Protein AF-A0A937TUW9-F1 (afdb_monomer)

Solvent-accessible surface area (backbone atoms only — not comparable to full-atom values): 5826 Å² total; per-residue (Å²): 138,79,84,67,70,70,59,61,65,68,64,51,53,62,56,55,51,49,53,50,51,52,55,60,58,60,66,71,72,75,68,81,80,82,78,76,67,50,76,52,67,47,97,88,66,53,75,47,74,51,58,94,62,93,85,56,102,71,86,90,86,84,88,84,70,100,71,45,71,88,73,48,50,93,94,53,73,70,62,63,74,75,108

Nearest PDB structures (foldseek):
  9gc3-assembly1_A  TM=3.787E-01  e=5.230E+00  Saccharomyces cerevisiae
  9fia-assembly1_BT  TM=2.526E-01  e=7.296E+00  Toxoplasma gondii

Mean predicted aligned error: 12.19 Å

Foldseek 3Di:
DDPPVV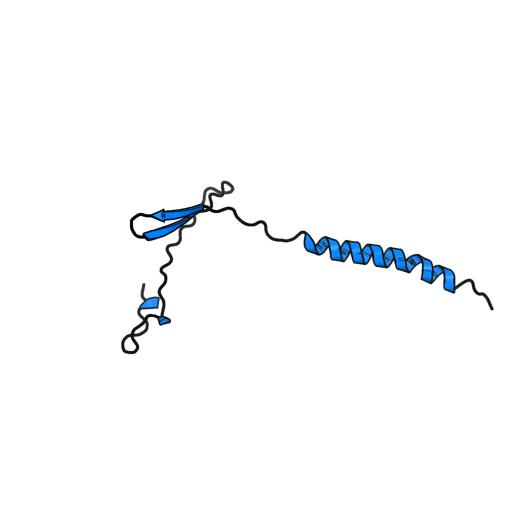PVVVVCVVVVVVVVVVVVVVVPPPDPDDQDWDWDADPVRDIDIDGDDPPDPDDDDDDDDPDAQVPDDPVDGDPRVPD

Secondary structure (DSSP, 8-state):
--TTTHHHHHHHHHHHHHHHHHHHHHGGG-PPPPPP-EEEE-TTS-EEEE---TTSS--------S--GGGSBTTB-SGGG--

pLDDT: mean 83.45, std 15.28, range [49.09, 98.56]

Radius of gyration: 29.56 Å; Cα contacts (8 Å, |Δi|>4): 33; chains: 1; bounding box: 84×57×42 Å

Sequence (83 aa):
MSLRSLRTCRRTLPAAFVLLAVFVAGQALAAPAAIPFTQETLENGLRVIYAPLHQAPVVHVRVLYHVGSRDERPDRQGFAHMF

Structure (mmCIF, N/CA/C/O backbone):
data_AF-A0A937TUW9-F1
#
_entry.id   AF-A0A937TUW9-F1
#
loop_
_atom_site.group_PDB
_atom_site.id
_atom_site.type_symbol
_atom_site.label_atom_id
_atom_site.label_alt_id
_atom_site.label_comp_id
_atom_site.label_asym_id
_atom_site.label_entity_id
_atom_site.label_seq_id
_atom_site.pdbx_PDB_ins_code
_atom_site.Cartn_x
_atom_site.Cartn_y
_atom_site.Cartn_z
_atom_site.occupancy
_atom_site.B_iso_or_equiv
_atom_site.auth_seq_id
_atom_site.auth_comp_id
_atom_site.auth_asym_id
_atom_site.auth_atom_id
_atom_site.pdbx_PDB_model_num
ATOM 1 N N . MET A 1 1 ? 61.251 -41.050 22.682 1.00 49.09 1 MET A N 1
ATOM 2 C CA . MET A 1 1 ? 60.178 -40.105 23.065 1.00 49.09 1 MET A CA 1
ATOM 3 C C . MET A 1 1 ? 60.255 -38.890 22.133 1.00 49.09 1 MET A C 1
ATOM 5 O O . MET A 1 1 ? 61.069 -38.004 22.343 1.00 49.09 1 MET A O 1
ATOM 9 N N . SER A 1 2 ? 59.551 -38.934 20.993 1.00 51.22 2 SER A N 1
ATOM 10 C CA . SER A 1 2 ? 59.778 -38.028 19.850 1.00 51.22 2 SER A CA 1
ATOM 11 C C . SER A 1 2 ? 58.796 -36.852 19.853 1.00 51.22 2 SER A C 1
ATOM 13 O O . SER A 1 2 ? 57.625 -37.000 19.515 1.00 51.22 2 SER A O 1
ATOM 15 N N . LEU A 1 3 ? 59.295 -35.661 20.188 1.00 50.69 3 LEU A N 1
ATOM 16 C CA . LEU A 1 3 ? 58.576 -34.374 20.233 1.00 5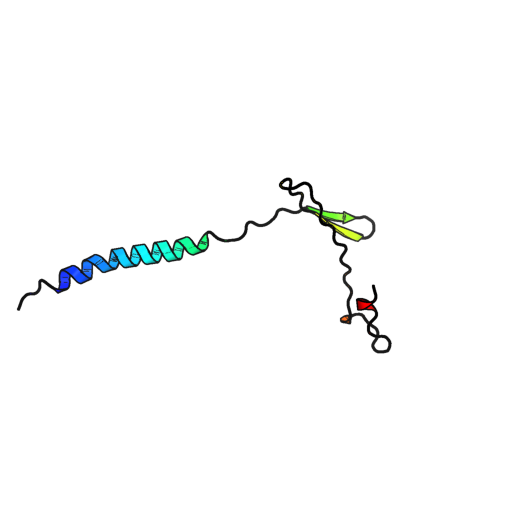0.69 3 LEU A CA 1
ATOM 17 C C . LEU A 1 3 ? 58.154 -33.824 18.846 1.00 50.69 3 LEU A C 1
ATOM 19 O O . LEU A 1 3 ? 57.885 -32.631 18.697 1.00 50.69 3 LEU A O 1
ATOM 23 N N . ARG A 1 4 ? 58.102 -34.661 17.799 1.00 55.66 4 ARG A N 1
ATOM 24 C CA . ARG A 1 4 ? 57.793 -34.232 16.420 1.00 55.66 4 ARG A CA 1
ATOM 25 C C . ARG A 1 4 ? 56.292 -34.201 16.087 1.00 55.66 4 ARG A C 1
ATOM 27 O O . ARG A 1 4 ? 55.913 -33.480 15.171 1.00 55.66 4 ARG A O 1
ATOM 34 N N . SER A 1 5 ? 55.444 -34.893 16.854 1.00 54.25 5 SER A N 1
ATOM 35 C CA . SER A 1 5 ? 53.984 -34.989 16.623 1.00 54.25 5 SER A CA 1
ATOM 36 C C . SER A 1 5 ? 53.214 -33.678 16.894 1.00 54.25 5 SER A C 1
ATOM 38 O O . SER A 1 5 ? 52.248 -33.348 16.211 1.00 54.25 5 SER A O 1
ATOM 40 N N . LEU A 1 6 ? 53.694 -32.849 17.826 1.00 53.84 6 LEU A N 1
ATOM 41 C CA . LEU A 1 6 ? 52.992 -31.633 18.273 1.00 53.84 6 LEU A CA 1
ATOM 42 C C . LEU A 1 6 ? 53.130 -30.430 17.317 1.00 53.84 6 LEU A C 1
ATOM 44 O O . LEU A 1 6 ? 52.461 -29.413 17.496 1.00 53.84 6 LEU A O 1
ATOM 48 N N . ARG A 1 7 ? 53.993 -30.510 16.293 1.00 53.62 7 ARG A N 1
ATOM 49 C CA . ARG A 1 7 ? 54.252 -29.389 15.365 1.00 53.62 7 ARG A CA 1
ATOM 50 C C . ARG A 1 7 ? 53.310 -29.361 14.162 1.00 53.62 7 ARG A C 1
ATOM 52 O O . ARG A 1 7 ? 53.113 -28.295 13.583 1.00 53.62 7 ARG A O 1
ATOM 59 N N . THR A 1 8 ? 52.727 -30.500 13.799 1.00 52.91 8 THR A N 1
ATOM 60 C CA . THR A 1 8 ? 51.836 -30.621 12.635 1.00 52.91 8 THR A CA 1
ATOM 61 C C . THR A 1 8 ? 50.425 -30.134 12.969 1.00 52.91 8 THR A C 1
ATOM 63 O O . THR A 1 8 ? 49.837 -29.403 12.181 1.00 52.91 8 THR A O 1
ATOM 66 N N . CYS A 1 9 ? 49.940 -30.414 14.186 1.00 52.56 9 CYS A N 1
ATOM 67 C CA . CYS A 1 9 ? 48.644 -29.935 14.687 1.00 52.56 9 CYS A CA 1
ATOM 68 C C . CYS A 1 9 ? 48.600 -28.399 14.835 1.00 52.56 9 CYS A C 1
ATOM 70 O O . CYS A 1 9 ? 47.608 -27.755 14.514 1.00 52.56 9 CYS A O 1
ATOM 72 N N . ARG A 1 10 ? 49.719 -27.769 15.218 1.00 53.06 10 ARG A N 1
ATOM 73 C CA . ARG A 1 10 ? 49.809 -26.307 15.390 1.00 53.06 10 ARG A CA 1
ATOM 74 C C . ARG A 1 10 ? 49.830 -25.515 14.069 1.00 53.06 10 ARG A C 1
ATOM 76 O O . ARG A 1 10 ? 49.601 -24.310 14.085 1.00 53.06 10 ARG A O 1
ATOM 83 N N . ARG A 1 11 ? 50.111 -26.162 12.931 1.00 55.84 11 ARG A N 1
ATOM 84 C CA . ARG A 1 11 ? 50.237 -25.503 11.613 1.00 55.84 11 ARG A CA 1
ATOM 85 C C . ARG A 1 11 ? 48.950 -25.495 10.787 1.00 55.84 11 ARG A C 1
ATOM 87 O O . ARG A 1 11 ? 48.824 -24.648 9.912 1.00 55.84 11 ARG A O 1
ATOM 94 N N . THR A 1 12 ? 48.000 -26.386 11.065 1.00 57.97 12 THR A N 1
ATOM 95 C CA . THR A 1 12 ? 46.721 -26.489 10.335 1.00 57.97 12 THR A CA 1
ATOM 96 C C . THR A 1 12 ? 45.588 -25.671 10.965 1.00 57.97 12 THR A C 1
ATOM 98 O O . THR A 1 12 ? 44.662 -25.271 10.263 1.00 57.97 12 THR A O 1
ATOM 101 N N . LEU A 1 13 ? 45.694 -25.342 12.258 1.00 61.09 13 LEU A N 1
ATOM 102 C CA . LEU A 1 13 ? 44.771 -24.456 12.983 1.00 61.09 13 LEU A CA 1
ATOM 103 C C . LEU A 1 13 ? 44.529 -23.082 12.321 1.00 61.09 13 LEU A C 1
ATOM 105 O O . LEU A 1 13 ? 43.364 -22.699 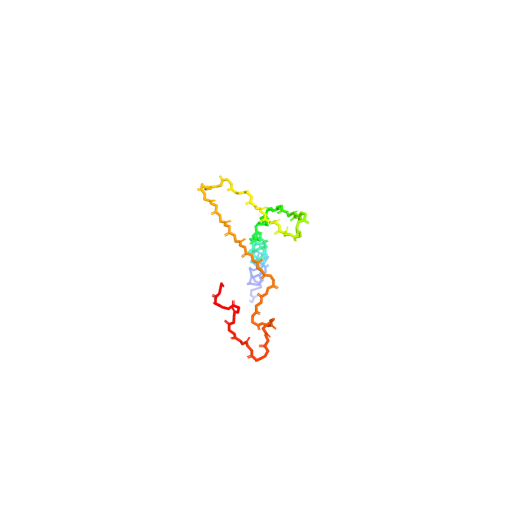12.213 1.00 61.09 13 LEU A O 1
ATOM 109 N N . PRO A 1 14 ? 45.547 -22.333 11.838 1.00 72.56 14 PRO A N 1
ATOM 110 C CA . PRO A 1 14 ? 45.297 -21.030 11.221 1.00 72.56 14 PRO A CA 1
ATOM 111 C C . PRO A 1 14 ? 44.553 -21.150 9.886 1.00 72.56 14 PRO A C 1
ATOM 113 O O . PRO A 1 14 ? 43.710 -20.314 9.589 1.00 72.56 14 PRO A O 1
ATOM 116 N N . ALA A 1 15 ? 44.803 -22.202 9.100 1.00 76.81 15 ALA A N 1
ATOM 117 C CA . ALA A 1 15 ? 44.131 -22.403 7.816 1.00 76.81 15 ALA A CA 1
ATOM 118 C C . ALA A 1 15 ? 42.641 -22.734 7.993 1.00 76.81 15 ALA A C 1
ATOM 120 O O . ALA A 1 15 ? 41.800 -22.172 7.296 1.00 76.81 15 ALA A O 1
ATOM 121 N N . ALA A 1 16 ? 42.306 -23.589 8.965 1.00 80.31 16 ALA A N 1
ATOM 122 C CA . ALA A 1 16 ? 40.918 -23.891 9.312 1.00 80.31 16 ALA A CA 1
ATOM 123 C C . ALA A 1 16 ? 40.184 -22.658 9.869 1.00 80.31 16 ALA A C 1
ATOM 125 O O . ALA A 1 16 ? 39.023 -22.433 9.538 1.00 80.31 16 ALA A O 1
ATOM 126 N N . PHE A 1 17 ? 40.871 -21.826 10.659 1.00 82.88 17 PHE A N 1
ATOM 127 C CA . PHE A 1 17 ? 40.314 -20.579 11.184 1.00 82.88 17 PHE A CA 1
ATOM 128 C C . PHE A 1 17 ? 40.071 -19.538 10.082 1.00 82.88 17 PHE A C 1
ATOM 130 O O . PHE A 1 17 ? 39.031 -18.889 10.077 1.00 82.88 17 PHE A O 1
ATOM 137 N N . VAL A 1 18 ? 40.983 -19.416 9.110 1.00 86.25 18 VAL A N 1
ATOM 138 C CA . VAL A 1 18 ? 40.802 -18.544 7.937 1.00 86.25 18 VAL A CA 1
ATOM 139 C C . VAL A 1 18 ? 39.644 -19.031 7.067 1.00 86.25 18 VAL A C 1
ATOM 141 O O . VAL A 1 18 ? 38.803 -18.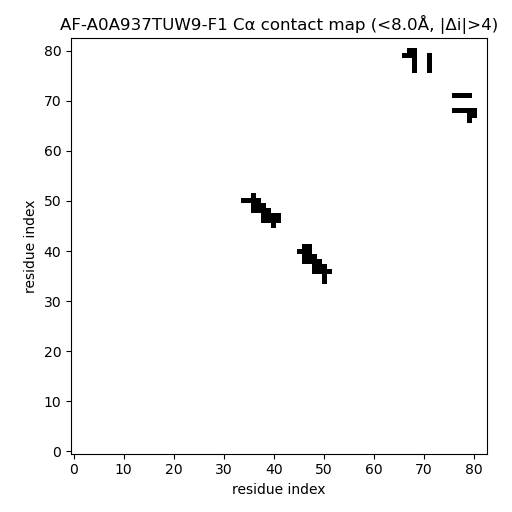227 6.685 1.00 86.25 18 VAL A O 1
ATOM 144 N N . LEU A 1 19 ? 39.543 -20.335 6.799 1.00 85.94 19 LEU A N 1
ATOM 145 C CA . LEU A 1 19 ? 38.417 -20.913 6.055 1.00 85.94 19 LEU A CA 1
ATOM 146 C C . LEU A 1 19 ? 37.076 -20.673 6.754 1.00 85.94 19 LEU A C 1
ATOM 148 O O . LEU A 1 19 ? 36.108 -20.285 6.103 1.00 85.94 19 LEU A O 1
ATOM 152 N N . LEU A 1 20 ? 37.030 -20.847 8.076 1.00 86.06 20 LEU A N 1
ATOM 153 C CA . LEU A 1 20 ? 35.838 -20.564 8.868 1.00 86.06 20 LEU A CA 1
ATOM 154 C C . LEU A 1 20 ? 35.494 -19.068 8.850 1.00 86.06 20 LEU A C 1
ATOM 156 O O . LEU A 1 20 ? 34.334 -18.717 8.666 1.00 86.06 20 LEU A O 1
ATOM 160 N N . ALA A 1 21 ? 36.486 -18.185 8.980 1.00 84.94 21 ALA A N 1
ATOM 161 C CA . ALA A 1 21 ? 36.285 -16.740 8.916 1.00 84.94 21 ALA A CA 1
ATOM 162 C C . ALA A 1 21 ? 35.785 -16.285 7.534 1.00 84.94 21 ALA A C 1
ATOM 164 O O . ALA A 1 21 ? 34.877 -15.462 7.461 1.00 84.94 21 ALA A O 1
ATOM 165 N N . VAL A 1 22 ? 36.317 -16.852 6.445 1.00 85.62 22 VAL A N 1
ATOM 166 C CA . VAL A 1 22 ? 35.849 -16.592 5.073 1.00 85.62 22 VAL A CA 1
ATOM 167 C C . VAL A 1 22 ? 34.420 -17.098 4.877 1.00 85.62 22 VAL A C 1
ATOM 169 O O . VAL A 1 22 ? 33.594 -16.383 4.314 1.00 85.62 22 VAL A O 1
ATOM 172 N N . PHE A 1 23 ? 34.098 -18.293 5.382 1.00 82.12 23 PHE A N 1
ATOM 173 C CA . PHE A 1 23 ? 32.744 -18.844 5.313 1.00 82.12 23 PHE A CA 1
ATOM 174 C C . PHE A 1 23 ? 31.734 -17.982 6.081 1.00 82.12 23 PHE A C 1
ATOM 176 O O . PHE A 1 23 ? 30.669 -17.676 5.554 1.00 82.12 23 PHE A O 1
ATOM 183 N N . VAL A 1 24 ? 32.078 -17.537 7.294 1.00 82.38 24 VAL A N 1
ATOM 184 C CA . VAL A 1 24 ? 31.227 -16.655 8.110 1.00 82.38 24 VAL A CA 1
ATOM 185 C C . VAL A 1 24 ? 31.073 -15.274 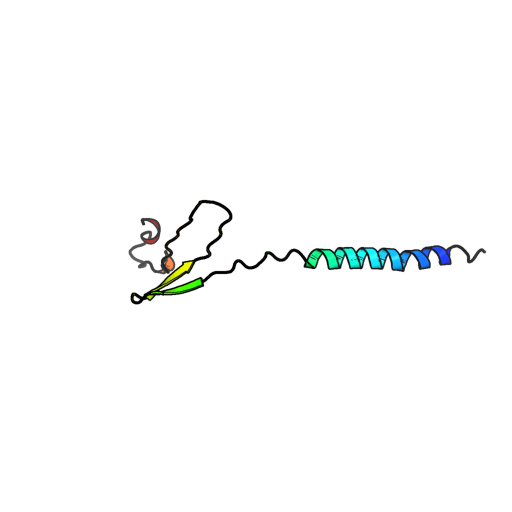7.464 1.00 82.38 24 VAL A C 1
ATOM 187 O O . VAL A 1 24 ? 29.960 -14.758 7.404 1.00 82.38 24 VAL A O 1
ATOM 190 N N . ALA A 1 25 ? 32.148 -14.692 6.922 1.00 79.81 25 ALA A N 1
ATOM 191 C CA . ALA A 1 25 ? 32.093 -13.403 6.230 1.00 79.81 25 ALA A CA 1
ATOM 192 C C . ALA A 1 25 ? 31.250 -13.454 4.940 1.00 79.81 25 ALA A C 1
ATOM 194 O O . ALA A 1 25 ? 30.567 -12.484 4.614 1.00 79.81 25 ALA A O 1
ATOM 195 N N . GLY A 1 26 ? 31.247 -14.590 4.233 1.00 76.56 26 GLY A N 1
ATOM 196 C CA . GLY A 1 26 ? 30.457 -14.787 3.014 1.00 76.56 26 GLY A CA 1
ATOM 197 C C . GLY A 1 26 ? 28.939 -14.745 3.229 1.00 76.56 26 GLY A C 1
ATOM 198 O O . GLY A 1 26 ? 28.210 -14.370 2.314 1.00 76.56 26 GLY A O 1
ATOM 199 N N . GLN A 1 27 ? 28.454 -15.053 4.438 1.00 72.50 27 GLN A N 1
ATOM 200 C CA . GLN A 1 27 ? 27.016 -15.042 4.753 1.00 72.50 27 GLN A CA 1
ATOM 201 C C . GLN A 1 27 ? 26.420 -13.623 4.823 1.00 72.50 27 GLN A C 1
ATOM 203 O O . GLN A 1 27 ? 25.207 -13.458 4.725 1.00 72.50 27 GLN A O 1
ATOM 208 N N . ALA A 1 28 ? 27.248 -12.583 4.980 1.00 64.94 28 ALA A N 1
ATOM 209 C CA . ALA A 1 28 ? 26.785 -11.210 5.195 1.00 64.94 28 ALA A CA 1
ATOM 210 C C . ALA A 1 28 ? 26.410 -10.450 3.904 1.00 64.94 28 ALA A C 1
ATOM 212 O O . ALA A 1 28 ? 25.846 -9.361 3.982 1.00 64.94 28 ALA A O 1
ATOM 213 N N . LEU A 1 29 ? 26.703 -10.998 2.717 1.00 65.50 29 LEU A N 1
ATOM 214 C CA . LEU A 1 29 ? 26.461 -10.321 1.432 1.00 65.50 29 LEU A CA 1
ATOM 215 C C . LEU A 1 29 ? 25.044 -10.513 0.865 1.00 65.50 29 LEU A C 1
ATOM 217 O O . LEU A 1 29 ? 24.699 -9.876 -0.126 1.00 65.50 29 LEU A O 1
ATOM 221 N N . ALA A 1 30 ? 24.214 -11.363 1.471 1.00 67.56 30 ALA A N 1
ATOM 222 C CA . ALA A 1 30 ? 22.910 -11.747 0.927 1.00 67.56 30 ALA A CA 1
ATOM 223 C C . ALA A 1 30 ? 21.730 -10.912 1.466 1.00 67.56 30 ALA A C 1
ATOM 225 O O . ALA A 1 30 ? 20.616 -11.420 1.597 1.00 67.56 30 ALA A O 1
ATOM 226 N N . ALA A 1 31 ? 21.946 -9.636 1.799 1.00 72.69 31 ALA A N 1
ATOM 227 C CA . ALA A 1 31 ? 20.830 -8.755 2.128 1.00 72.69 31 ALA A CA 1
ATOM 228 C C . ALA A 1 31 ? 20.017 -8.465 0.850 1.00 72.69 31 ALA A C 1
ATOM 230 O O . ALA A 1 31 ? 20.606 -8.082 -0.166 1.00 72.69 31 ALA A O 1
ATOM 231 N N . PRO A 1 32 ? 18.682 -8.637 0.859 1.00 74.94 32 PRO A N 1
ATOM 232 C CA . PRO A 1 32 ? 17.866 -8.277 -0.290 1.00 74.94 32 PRO A CA 1
ATOM 233 C C . PRO A 1 32 ? 18.031 -6.784 -0.581 1.00 74.94 32 PRO A C 1
ATOM 235 O O . PRO A 1 32 ? 17.959 -5.950 0.325 1.00 74.94 32 PRO A O 1
ATOM 238 N N . ALA A 1 33 ? 18.261 -6.449 -1.850 1.00 77.06 33 ALA A N 1
ATOM 239 C CA . ALA A 1 33 ? 18.337 -5.061 -2.275 1.00 77.06 33 ALA A CA 1
ATOM 240 C C . ALA A 1 33 ? 17.002 -4.366 -1.973 1.00 77.06 33 ALA A C 1
ATOM 242 O O . ALA A 1 33 ? 15.935 -4.865 -2.342 1.00 77.06 33 ALA A O 1
ATOM 243 N N . ALA A 1 34 ? 17.058 -3.220 -1.293 1.00 83.94 34 ALA A N 1
ATOM 244 C CA . ALA A 1 34 ? 15.877 -2.399 -1.075 1.00 83.94 34 ALA A CA 1
ATOM 245 C C . ALA A 1 34 ? 15.301 -1.969 -2.432 1.00 83.94 34 ALA A C 1
ATOM 247 O O . ALA A 1 34 ? 16.036 -1.500 -3.303 1.00 83.94 34 ALA A O 1
ATOM 248 N N . ILE A 1 35 ? 13.990 -2.128 -2.614 1.00 87.69 35 ILE A N 1
ATOM 249 C CA . ILE A 1 35 ? 13.311 -1.692 -3.835 1.00 87.69 35 ILE A CA 1
ATOM 250 C C . ILE A 1 35 ? 13.066 -0.183 -3.711 1.00 87.69 35 ILE A C 1
ATOM 252 O O . ILE A 1 35 ? 12.348 0.221 -2.792 1.00 87.69 35 ILE A O 1
ATOM 256 N N . PRO A 1 36 ? 13.638 0.662 -4.588 1.00 91.19 36 PRO A N 1
ATOM 257 C CA . PRO A 1 36 ? 13.342 2.086 -4.577 1.00 91.19 36 PRO A CA 1
ATOM 258 C C . PRO A 1 36 ? 11.872 2.308 -4.947 1.00 91.19 36 PRO A C 1
ATOM 260 O O . PRO A 1 36 ? 11.356 1.708 -5.891 1.00 91.19 36 PRO A O 1
ATOM 263 N N . PHE A 1 37 ? 11.202 3.181 -4.205 1.00 94.94 37 PHE A N 1
ATOM 264 C CA . PHE A 1 37 ? 9.813 3.553 -4.442 1.00 94.94 37 PHE A CA 1
ATOM 265 C C . PHE A 1 37 ? 9.629 5.051 -4.222 1.00 94.94 37 PHE A C 1
ATOM 267 O O . PHE A 1 37 ? 10.386 5.689 -3.489 1.00 94.94 37 PHE A O 1
ATOM 274 N N . THR A 1 38 ? 8.593 5.599 -4.840 1.00 97.00 38 THR A N 1
ATOM 275 C CA . THR A 1 38 ? 8.134 6.965 -4.604 1.00 97.00 38 THR A CA 1
ATOM 276 C C . THR A 1 38 ? 6.846 6.924 -3.794 1.00 97.00 38 THR A C 1
ATOM 278 O O . THR A 1 38 ? 6.039 6.003 -3.940 1.00 97.00 38 THR A O 1
ATOM 281 N N . GLN A 1 39 ? 6.672 7.913 -2.918 1.00 97.75 39 GLN A N 1
ATOM 282 C CA . GLN A 1 39 ? 5.447 8.119 -2.161 1.00 97.75 39 GLN A CA 1
ATOM 283 C C . GLN A 1 39 ? 5.005 9.574 -2.290 1.00 97.75 39 GLN A C 1
ATOM 285 O O . GLN A 1 39 ? 5.804 10.486 -2.088 1.00 97.75 39 GLN A O 1
ATOM 290 N N . GLU A 1 40 ? 3.716 9.770 -2.526 1.00 98.06 40 GLU A N 1
ATOM 291 C CA . GLU A 1 40 ? 3.064 11.075 -2.496 1.00 98.06 40 GLU A CA 1
ATOM 292 C C . GLU A 1 40 ? 1.686 10.980 -1.834 1.00 98.06 40 GLU A C 1
ATOM 294 O O . GLU A 1 40 ? 1.114 9.894 -1.686 1.00 98.06 40 GLU A O 1
ATOM 299 N N . THR A 1 41 ? 1.167 12.126 -1.402 1.00 98.44 41 THR A N 1
ATOM 300 C CA . THR A 1 41 ? -0.186 12.250 -0.856 1.00 98.44 41 THR A CA 1
ATOM 301 C C . THR A 1 41 ? -0.960 13.202 -1.750 1.00 98.44 41 THR A C 1
ATOM 303 O O . THR A 1 41 ? -0.539 14.340 -1.947 1.00 98.44 41 THR A O 1
ATOM 306 N N . LEU A 1 42 ? -2.079 12.731 -2.289 1.00 98.25 42 LEU A N 1
ATOM 307 C CA . LEU A 1 42 ? -2.961 13.526 -3.138 1.00 98.25 42 LEU A CA 1
ATOM 308 C C . LEU A 1 42 ? -3.758 14.544 -2.306 1.00 98.25 42 LEU A C 1
ATOM 310 O O . LEU A 1 42 ? -3.865 14.420 -1.086 1.00 98.25 42 LEU A O 1
ATOM 314 N N . GLU A 1 43 ? -4.389 15.516 -2.968 1.00 98.56 43 GLU A N 1
ATOM 315 C CA . GLU A 1 43 ? -5.193 16.562 -2.308 1.00 98.56 43 GLU A CA 1
ATOM 316 C C . GLU A 1 43 ? -6.350 16.000 -1.464 1.00 98.56 43 GLU A C 1
ATOM 318 O O . GLU A 1 43 ? -6.713 16.569 -0.438 1.00 98.56 43 GLU A O 1
ATOM 323 N N . ASN A 1 44 ? -6.900 14.846 -1.853 1.00 98.06 44 ASN A N 1
ATOM 324 C CA . ASN A 1 44 ? -7.951 14.148 -1.107 1.00 98.06 44 ASN A CA 1
ATOM 325 C C . ASN A 1 44 ? -7.425 13.309 0.078 1.00 98.06 44 ASN A C 1
ATOM 327 O O . ASN A 1 44 ? -8.198 12.592 0.711 1.00 98.06 44 ASN A O 1
ATOM 331 N N . GLY A 1 45 ? -6.119 13.347 0.354 1.00 98.00 45 GLY A N 1
ATOM 332 C CA . GLY A 1 45 ? -5.471 12.600 1.430 1.00 98.00 45 GLY A CA 1
ATOM 333 C C . GLY A 1 45 ? -5.077 11.160 1.084 1.00 98.00 45 GLY A C 1
ATOM 334 O O . GLY A 1 45 ? -4.496 10.480 1.932 1.00 98.00 45 GLY A O 1
ATOM 335 N N . LEU A 1 46 ? -5.346 10.670 -0.134 1.00 98.12 46 LEU A N 1
ATOM 336 C CA . LEU A 1 46 ? -4.918 9.332 -0.544 1.00 98.12 46 LEU A CA 1
ATOM 337 C C . LEU A 1 46 ? -3.391 9.270 -0.659 1.00 98.12 46 LEU A C 1
ATOM 339 O O . LEU A 1 46 ? -2.774 10.054 -1.380 1.00 98.12 46 LEU A O 1
ATOM 343 N N . ARG A 1 47 ? -2.790 8.290 0.017 1.00 98.31 47 ARG A N 1
ATOM 344 C CA . ARG A 1 47 ? -1.366 7.976 -0.113 1.00 98.31 47 ARG A CA 1
ATOM 345 C C . ARG A 1 47 ? -1.150 7.053 -1.304 1.00 98.31 47 ARG A C 1
ATOM 347 O O . ARG A 1 47 ? -1.699 5.953 -1.334 1.00 98.31 47 ARG A O 1
ATOM 354 N N . VAL A 1 48 ? -0.309 7.477 -2.236 1.00 98.12 48 VAL A N 1
ATOM 355 C CA . VAL A 1 48 ? 0.076 6.695 -3.411 1.00 98.12 48 VAL A CA 1
ATOM 356 C C . VAL A 1 48 ? 1.533 6.283 -3.254 1.00 98.12 48 VAL A C 1
ATOM 358 O O . VAL A 1 48 ? 2.393 7.111 -2.966 1.00 98.12 48 VAL A O 1
ATOM 361 N N . ILE A 1 49 ? 1.799 4.986 -3.405 1.00 97.56 49 ILE A N 1
ATOM 362 C CA . ILE A 1 49 ? 3.142 4.403 -3.350 1.00 97.56 49 ILE A CA 1
ATOM 363 C C . ILE A 1 49 ? 3.343 3.610 -4.635 1.00 97.56 49 ILE A C 1
ATOM 365 O O . ILE A 1 49 ? 2.539 2.728 -4.939 1.00 97.56 49 ILE A O 1
ATOM 369 N N . TYR A 1 50 ? 4.404 3.906 -5.381 1.00 96.50 50 TYR A N 1
ATOM 370 C CA . TYR A 1 50 ? 4.696 3.223 -6.638 1.00 96.50 50 TYR A CA 1
ATOM 371 C C . TYR A 1 50 ? 6.194 2.969 -6.815 1.00 96.50 50 TYR A C 1
ATOM 373 O O . TYR A 1 50 ? 7.039 3.757 -6.397 1.00 96.50 50 TYR A O 1
ATOM 381 N N . ALA A 1 51 ? 6.515 1.838 -7.442 1.00 94.81 51 ALA A N 1
ATOM 382 C CA . ALA A 1 51 ? 7.876 1.401 -7.736 1.00 94.81 51 ALA A CA 1
ATOM 383 C C . ALA A 1 51 ? 7.934 0.903 -9.191 1.00 94.81 51 ALA A C 1
ATOM 385 O O . ALA A 1 51 ? 7.572 -0.245 -9.459 1.00 94.81 51 ALA A O 1
ATOM 386 N N . PRO A 1 52 ? 8.322 1.756 -10.155 1.00 92.75 52 PRO A N 1
ATOM 387 C CA . PRO A 1 52 ? 8.423 1.361 -11.555 1.00 92.75 52 PRO A CA 1
ATOM 388 C C . PRO A 1 52 ? 9.567 0.361 -11.762 1.00 92.75 52 PRO A C 1
ATOM 390 O O . PRO A 1 52 ? 10.732 0.676 -11.521 1.00 92.75 52 PRO A O 1
ATOM 393 N N . LEU A 1 53 ? 9.239 -0.839 -12.241 1.00 90.31 53 LEU A N 1
ATOM 394 C CA . LEU A 1 53 ? 10.202 -1.891 -12.569 1.00 90.31 53 LEU A CA 1
ATOM 395 C C . LEU A 1 53 ? 10.032 -2.286 -14.039 1.00 90.31 53 LEU A C 1
ATOM 397 O O . LEU A 1 53 ? 9.021 -2.862 -14.423 1.00 90.31 53 LEU A O 1
ATOM 401 N N . HIS A 1 54 ? 11.038 -2.007 -14.867 1.00 90.69 54 HIS A N 1
ATOM 402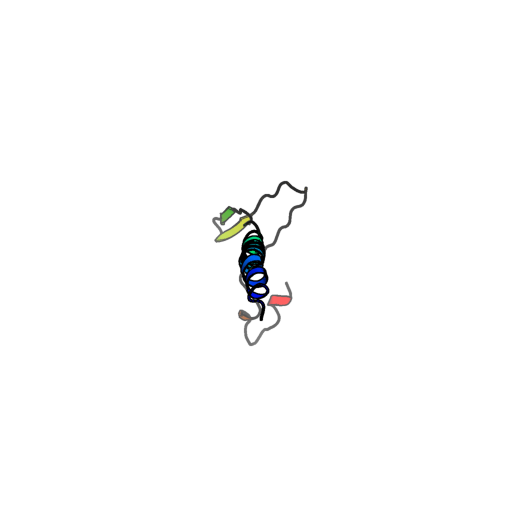 C CA . HIS A 1 54 ? 10.974 -2.196 -16.326 1.00 90.69 54 HIS A CA 1
ATOM 403 C C . HIS A 1 54 ? 11.410 -3.602 -16.783 1.00 90.69 54 HIS A C 1
ATOM 405 O O . HIS A 1 54 ? 11.893 -3.779 -17.897 1.00 90.69 54 HIS A O 1
ATOM 411 N N . GLN A 1 55 ? 11.287 -4.603 -15.908 1.00 90.56 55 GLN A N 1
ATOM 412 C CA . GLN A 1 55 ? 11.753 -5.973 -16.162 1.00 90.56 55 GLN A CA 1
ATOM 413 C C . GLN A 1 55 ? 10.702 -6.841 -16.873 1.00 90.56 55 GLN A C 1
ATOM 415 O O . GLN A 1 55 ? 11.061 -7.826 -17.512 1.00 90.56 55 GLN A O 1
ATOM 420 N N . ALA A 1 56 ? 9.415 -6.488 -16.767 1.00 89.38 56 ALA A N 1
ATOM 421 C CA . ALA A 1 56 ? 8.308 -7.205 -17.394 1.00 89.38 56 ALA A CA 1
ATOM 422 C C . ALA A 1 56 ? 7.142 -6.251 -17.725 1.00 89.38 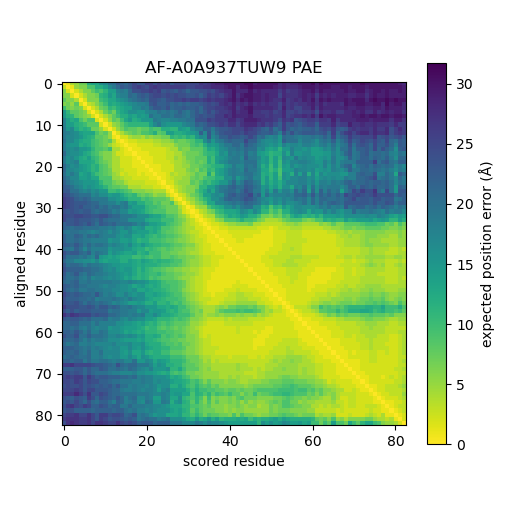56 ALA A C 1
ATOM 424 O O . ALA A 1 56 ? 6.936 -5.276 -17.000 1.00 89.38 56 ALA A O 1
ATOM 425 N N . PRO A 1 57 ? 6.340 -6.526 -18.773 1.00 94.56 57 PRO A N 1
ATOM 426 C CA . PRO A 1 57 ? 5.197 -5.700 -19.169 1.00 94.56 57 PRO A CA 1
ATOM 427 C C . PRO A 1 57 ? 3.944 -6.020 -18.332 1.00 94.56 57 PRO A C 1
ATOM 429 O O . PRO A 1 57 ? 2.883 -6.331 -18.868 1.00 94.56 57 PRO A O 1
ATOM 432 N N . VAL A 1 58 ? 4.070 -6.000 -17.004 1.00 95.44 58 VAL A N 1
ATOM 433 C CA . VAL A 1 58 ? 2.988 -6.321 -16.062 1.00 95.44 58 VAL A CA 1
ATOM 434 C C . VAL A 1 58 ? 2.911 -5.236 -14.996 1.00 95.44 58 VAL A C 1
ATOM 436 O O . VAL A 1 58 ? 3.936 -4.755 -14.519 1.00 95.44 58 VAL A O 1
ATOM 439 N N . VAL A 1 59 ? 1.691 -4.871 -14.598 1.00 95.56 59 VAL A N 1
ATOM 440 C CA . VAL A 1 59 ? 1.436 -3.916 -13.514 1.00 95.56 59 VAL A CA 1
ATOM 441 C C . VAL A 1 59 ? 0.628 -4.604 -12.424 1.00 95.56 59 VAL A C 1
ATOM 443 O O . VAL A 1 59 ? -0.327 -5.326 -12.706 1.00 95.56 59 VAL A O 1
ATOM 446 N N . HIS A 1 60 ? 0.999 -4.358 -11.172 1.00 95.44 60 HIS A N 1
ATOM 447 C CA . HIS A 1 60 ? 0.245 -4.797 -10.009 1.00 95.44 60 HIS A CA 1
ATOM 448 C C . HIS A 1 60 ? -0.247 -3.577 -9.235 1.00 95.44 60 HIS A C 1
ATOM 450 O O . HIS A 1 60 ? 0.542 -2.705 -8.875 1.00 95.44 60 HIS A O 1
ATOM 456 N N . VAL A 1 61 ? -1.552 -3.524 -8.979 1.00 96.69 61 VAL A N 1
ATOM 457 C CA . VAL A 1 61 ? -2.207 -2.407 -8.294 1.00 96.69 61 VAL A CA 1
ATOM 458 C C . VAL A 1 61 ? -2.959 -2.954 -7.092 1.00 96.69 61 VAL A C 1
ATOM 460 O O . VAL A 1 61 ? -3.667 -3.953 -7.196 1.00 96.69 61 VAL A O 1
ATOM 463 N N . ARG A 1 62 ? -2.809 -2.295 -5.942 1.00 96.88 62 ARG A N 1
ATOM 464 C CA . ARG A 1 62 ? -3.569 -2.594 -4.727 1.00 96.88 62 ARG A CA 1
ATOM 465 C C . ARG A 1 62 ? -4.099 -1.300 -4.144 1.00 96.88 62 ARG A C 1
ATOM 467 O O . ARG A 1 62 ? -3.368 -0.319 -4.059 1.00 96.88 62 ARG A O 1
ATOM 474 N N . VAL A 1 63 ? -5.337 -1.343 -3.678 1.00 96.06 63 VAL A N 1
ATOM 475 C CA . VAL A 1 63 ? -5.910 -0.308 -2.823 1.00 96.06 63 VAL A CA 1
ATOM 476 C C . VAL A 1 63 ? -6.033 -0.915 -1.436 1.00 96.06 63 VAL A C 1
ATOM 478 O O . VAL A 1 63 ? -6.589 -1.999 -1.282 1.00 96.06 63 VAL A O 1
ATOM 481 N N . LEU A 1 64 ? -5.446 -0.257 -0.440 1.00 95.81 64 LEU A N 1
ATOM 482 C CA . LEU A 1 64 ? -5.525 -0.685 0.949 1.00 95.81 64 LEU A CA 1
ATOM 483 C C . LEU A 1 64 ? -6.212 0.404 1.757 1.00 95.81 64 LEU A C 1
ATOM 485 O O . LEU A 1 64 ? -5.804 1.565 1.723 1.00 95.81 64 LEU A O 1
ATOM 489 N N . TYR A 1 65 ? -7.221 0.003 2.515 1.00 93.81 65 TYR A N 1
ATOM 490 C CA . TYR A 1 65 ? -7.899 0.860 3.471 1.00 93.81 65 TYR A CA 1
ATOM 491 C C . TYR A 1 65 ? -7.363 0.567 4.865 1.00 93.81 65 TYR A C 1
ATOM 493 O O . TYR A 1 65 ? -7.113 -0.584 5.221 1.00 93.81 65 TYR A O 1
ATOM 501 N N . HIS A 1 66 ? -7.188 1.611 5.670 1.00 94.88 66 HIS A N 1
ATOM 502 C CA . HIS A 1 66 ? -6.800 1.451 7.067 1.00 94.88 66 HIS A CA 1
ATOM 503 C C . HIS A 1 66 ? -8.031 1.150 7.935 1.00 94.88 66 HIS A C 1
ATOM 505 O O . HIS A 1 66 ? -8.427 1.956 8.770 1.00 94.88 66 HIS A O 1
ATOM 511 N N . VAL A 1 67 ? -8.666 0.009 7.675 1.00 93.94 67 VAL A N 1
ATOM 512 C CA . VAL A 1 67 ? -9.853 -0.480 8.383 1.00 93.94 67 VAL A CA 1
ATOM 513 C C . VAL A 1 67 ? -9.823 -2.005 8.428 1.00 93.94 67 VAL A C 1
ATOM 515 O O . VAL A 1 67 ? -9.259 -2.648 7.542 1.00 93.94 67 VAL A O 1
ATOM 518 N N . GLY A 1 68 ? -10.424 -2.596 9.454 1.00 93.75 68 GLY A N 1
ATOM 519 C CA . GLY A 1 68 ? -10.652 -4.037 9.525 1.00 93.75 68 GLY A CA 1
ATOM 520 C C . GLY A 1 68 ? -11.667 -4.403 10.603 1.00 93.75 68 GLY A C 1
ATOM 521 O O . GLY A 1 68 ? -12.333 -3.533 11.156 1.00 93.75 68 GLY A O 1
ATOM 522 N N . SER A 1 69 ? -11.745 -5.688 10.964 1.00 93.88 69 SER A N 1
ATOM 523 C CA . SER A 1 69 ? -12.684 -6.177 11.991 1.00 93.88 69 SER A CA 1
ATOM 524 C C . SER A 1 69 ? -12.549 -5.478 13.348 1.00 93.88 69 SER A C 1
ATOM 526 O O . SER A 1 69 ? -13.514 -5.396 14.097 1.00 93.88 69 SER A O 1
ATOM 528 N N . ARG A 1 70 ? -11.367 -4.931 13.665 1.00 93.62 70 ARG A N 1
ATOM 529 C CA . ARG A 1 70 ? -11.129 -4.149 14.891 1.00 93.62 70 ARG A CA 1
ATOM 530 C C . ARG A 1 70 ? -11.988 -2.880 14.960 1.00 93.62 70 ARG A C 1
ATOM 532 O O . ARG A 1 70 ? -12.282 -2.412 16.053 1.00 93.62 70 ARG A O 1
ATOM 539 N N . ASP A 1 71 ? -12.349 -2.319 13.813 1.00 94.06 71 ASP A N 1
ATOM 540 C CA . ASP A 1 71 ? -13.092 -1.064 13.705 1.00 94.06 71 ASP A CA 1
ATOM 541 C C . ASP A 1 71 ? -14.612 -1.301 13.586 1.00 94.06 71 ASP A C 1
ATOM 543 O O . ASP A 1 71 ? -15.386 -0.357 13.418 1.00 94.06 71 ASP A O 1
ATOM 547 N N . GLU A 1 72 ? -15.058 -2.559 13.670 1.00 95.00 72 GLU A N 1
ATOM 548 C CA . GLU A 1 72 ? -16.473 -2.918 13.623 1.00 95.00 72 GLU A CA 1
ATOM 549 C C . GLU A 1 72 ? -17.197 -2.548 14.920 1.00 95.00 72 GLU A C 1
ATOM 551 O O . GLU A 1 72 ? -16.636 -2.533 16.019 1.00 95.00 72 GLU A O 1
ATOM 556 N N . ARG A 1 73 ? -18.499 -2.279 14.798 1.00 92.50 73 ARG A N 1
ATOM 557 C CA . ARG A 1 73 ? -19.338 -2.081 15.976 1.00 92.50 73 ARG A CA 1
ATOM 558 C C . ARG A 1 73 ? -19.576 -3.430 16.664 1.00 92.50 73 ARG A C 1
ATOM 560 O O . ARG A 1 73 ? -19.885 -4.402 15.975 1.00 92.50 73 ARG A O 1
ATOM 567 N N . PRO A 1 74 ? -19.562 -3.499 18.007 1.00 92.81 74 PRO A N 1
ATOM 568 C CA . PRO A 1 74 ? -19.794 -4.757 18.719 1.00 92.81 74 PRO A CA 1
ATOM 569 C C . PRO A 1 74 ? -21.133 -5.422 18.374 1.00 92.81 74 PRO A C 1
ATOM 571 O O . PRO A 1 74 ? -21.217 -6.647 18.321 1.00 92.81 74 PRO A O 1
ATOM 574 N N . ASP A 1 75 ? -22.165 -4.615 18.106 1.00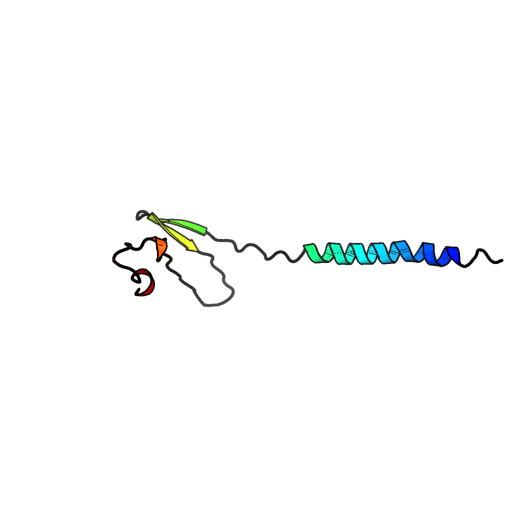 94.75 75 ASP A N 1
ATOM 575 C CA . ASP A 1 75 ? -23.510 -5.064 17.740 1.00 94.75 75 ASP A CA 1
ATOM 576 C C . ASP A 1 75 ? -23.671 -5.413 16.248 1.00 94.75 75 ASP A C 1
ATOM 578 O O . ASP A 1 75 ? -24.741 -5.864 15.841 1.00 94.75 75 ASP A O 1
ATOM 582 N N . ARG A 1 76 ? -22.638 -5.197 15.419 1.00 88.31 76 ARG A N 1
ATOM 583 C CA . ARG A 1 76 ? -22.655 -5.416 13.963 1.00 88.31 76 ARG A CA 1
ATOM 584 C C . ARG A 1 76 ? -21.270 -5.814 13.441 1.00 88.31 76 ARG A C 1
ATOM 586 O O . ARG A 1 76 ? -20.493 -4.957 13.023 1.00 88.31 76 ARG A O 1
ATOM 593 N N . GLN A 1 77 ? -21.003 -7.119 13.433 1.00 92.56 77 GLN A N 1
ATOM 594 C CA . GLN A 1 77 ? -19.710 -7.709 13.063 1.00 92.56 77 GLN A CA 1
ATOM 595 C C . GLN A 1 77 ? -19.740 -8.376 11.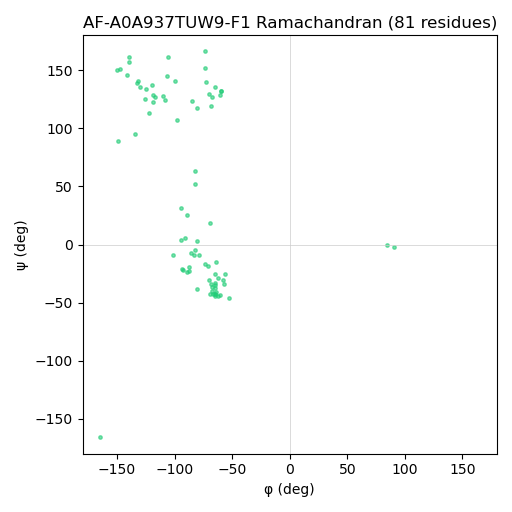676 1.00 92.56 77 GLN A C 1
ATOM 597 O O . GLN A 1 77 ? -20.808 -8.701 11.159 1.00 92.56 77 GLN A O 1
ATOM 602 N N . GLY A 1 78 ? -18.564 -8.601 11.088 1.00 91.12 78 GLY A N 1
ATOM 603 C CA . GLY A 1 78 ? -18.361 -9.307 9.818 1.00 91.12 78 GLY A CA 1
ATOM 604 C C . GLY A 1 78 ? -18.381 -8.421 8.569 1.00 91.12 78 GLY A C 1
ATOM 605 O O . GLY A 1 78 ? -18.149 -8.917 7.469 1.00 91.12 78 GLY A O 1
ATOM 606 N N . PHE A 1 79 ? -18.616 -7.115 8.711 1.00 89.69 79 PHE A N 1
ATOM 607 C CA . PHE A 1 79 ? -18.697 -6.183 7.584 1.00 89.69 79 PHE A CA 1
ATOM 608 C C . PHE A 1 79 ? -17.357 -5.994 6.877 1.00 89.69 79 PHE A C 1
ATOM 610 O O . PHE A 1 79 ? -17.336 -5.908 5.656 1.00 89.69 79 PHE A O 1
ATOM 617 N N . ALA A 1 80 ? -16.239 -5.987 7.602 1.00 91.50 80 ALA A N 1
ATOM 618 C CA . ALA A 1 80 ? -14.917 -5.783 7.015 1.00 91.50 80 ALA A CA 1
ATOM 619 C C . ALA A 1 80 ? -14.494 -6.894 6.034 1.00 91.50 80 ALA A C 1
ATOM 621 O O . ALA A 1 80 ? -13.533 -6.708 5.300 1.00 91.50 80 ALA A O 1
ATOM 622 N N . HIS A 1 81 ? -15.182 -8.041 6.033 1.00 89.12 81 HIS A N 1
ATOM 623 C CA . HIS A 1 81 ? -14.912 -9.167 5.131 1.00 89.12 81 HIS A CA 1
ATOM 624 C C . HIS A 1 81 ? -15.890 -9.258 3.952 1.00 89.12 81 HIS A C 1
ATOM 626 O O . HIS A 1 81 ? -15.697 -10.091 3.071 1.00 89.12 81 HIS A O 1
ATOM 632 N N . MET A 1 82 ? -16.961 -8.461 3.949 1.00 82.31 82 MET A N 1
ATOM 633 C CA . MET A 1 82 ? -18.020 -8.545 2.935 1.00 82.31 82 MET A CA 1
ATOM 634 C C . MET A 1 82 ? -17.769 -7.633 1.724 1.00 82.31 82 MET A C 1
ATOM 636 O O . MET A 1 82 ? -18.636 -7.548 0.853 1.00 82.31 82 MET A O 1
ATOM 640 N N . PHE A 1 83 ? -16.608 -6.970 1.657 1.00 64.38 83 PHE A N 1
ATOM 641 C CA . PHE A 1 83 ? -16.243 -5.995 0.624 1.00 64.38 83 PHE A CA 1
ATOM 642 C C . PHE A 1 83 ? -14.757 -6.078 0.267 1.00 64.38 83 PHE A C 1
ATOM 644 O O . PHE A 1 83 ? -13.951 -6.386 1.174 1.00 64.38 83 PHE A O 1
#